Protein 7LP2 (pdb70)

Secondary structure (DSSP, 8-state):
-PPTTEEEEE-TTSBEEEEETTTTEEESSPP--/-PPPPP-GGG-/-PPTTEEEEE-TTS-EEEEETTTTEEESSPP--/--PPPPP-GGG-/--PPSSSPTTEEEEE-TTS-EEEEETTTTEEESSPP-/---SSPPPPP-GGG-

GO terms:
  GO:0005515 protein binding (F, IPI)
  GO:0061630 ubiquitin protein ligase activity (F, IDA)
  GO:0016324 apical plasma membrane (C, IDA)
  GO:1903783 negative regulation of sodium ion import across plasma membrane (P, IDA)
  GO:0006511 ubiquitin-dependent protein catabolic process (P, IDA)
  GO:0016567 protein ubiquitination (P, IDA)
  GO:0061630 ubiquitin protein ligase activity (F, EXP)
  GO:0005737 cytoplasm (C, EXP)
  GO:0016567 protein ubiquitination (P, IMP)
  GO:0031647 regulation of protein stability (P, IMP)
  GO:0004842 ubiquitin-protein transferase activity (F, TAS)
  GO:0034220 monoatomic ion transmembrane transport (P, TAS)
  GO:0005654 nucleoplasm (C, TAS)
  GO:0005829 cytosol (C, TAS)
  GO:0003254 regulation of membrane depolarization (P, IDA)
  GO:0005886 plasma membrane (C, IDA)
  GO:0042391 regulation of membrane potential (P, IDA)
  GO:0043161 proteasome-mediated ubiquitin-dependent protein catabolic process (P, IDA)
  GO:1903765 negative regulation of potassium ion export across plasma membrane (P, IDA)
  GO:2000009 negative regulation of protein localization to cell surface (P, IDA)

Radius of gyration: 16.3 Å; Cα contacts (8 Å, |Δi|>4): 274; chains: 6; bounding box: 37×36×51 Å

B-factor: mean 27.94, std 11.45, range [12.01, 73.21]

Nearest PDB structures (foldseek):
  7lp2-assembly1_B  TM=1.100E+00  e=4.800E+00  Homo sapiens
  7lp2-assembly2_C  TM=1.026E+00  e=7.174E-05  Homo sapiens
  7lp3-assembly2_C  TM=9.738E-01  e=7.367E-04  Homo sapiens
  5xmc-assembly1_A  TM=9.771E-01  e=4.226E-03  Mus musculus
  7bqf-assembly1_A-2  TM=9.488E-01  e=5.655E-03  Mus musculus

InterPro domains:
  IPR000008 C2 domain [PF00168] (21-119)
  IPR000008 C2 domain [PR00360] (37-49)
  IPR000008 C2 domain [PR00360] (68-81)
  IPR000008 C2 domain [PS50004] (4-126)
  IPR000008 C2 domain [SM00239] (21-124)
  IPR000569 HECT domain [PF00632] (670-972)
  IPR000569 HECT domain [PS50237] (640-974)
  IPR000569 HECT domain [SM00119] (638-974)
  IPR000569 HECT domain [cd00078] (618-972)
  IPR001202 WW domain [PF00397] (195-224)
  IPR001202 WW domain [PF00397] (387-416)
  IPR001202 WW domain [PF00397] (499-528)
  IPR001202 WW domain [PF00397] (550-579)
  IPR001202 WW domain [PS01159] (199-224)
  IPR001202 WW domain [PS01159] (391-416)
  IPR001202 WW domain [PS01159] (503-528)
  IPR001202 WW domain [PS01159] (554-579)
  IPR001202 WW domain [PS50020] (193-226)
  IPR001202 WW domain [PS50020] (385-418)
  IPR001202 WW domain [PS50020] (497-530)

Solvent-accessible surface area: 8750 Å² total; per-residue (Å²): 122,47,29,104,32,20,62,68,119,71,21,107,102,5,47,4,14,6,1,0,59,66,13,45,4,6,10,17,48,63,8,62,104,56,92,18,48,109,8,70,102,209,57,121,114,46,31,104,32,18,70,85,87,135,21,119,163,44,74,40,16,21,0,0,52,68,14,46,3,5,9,41,36,110,9,82,119,164,27,42,17,38,105,6,31,44,203,62,98,152,129,177,125,131,70,28,46,78,33,59,66,83,80,134,25,123,146,39,49,38,18,18,0,17,54,99,80,83,10,0,10,16,34,128,26,200,142,92,81,108,6,31,3,40,88,3,46,76,202,66,137

Structure (mmCIF, N/CA/C/O backbone):
data_7LP2
#
_entry.id   7LP2
#
_cell.length_a   91.598
_cell.length_b   91.598
_cell.length_c   37.982
_cell.angle_alpha   90.000
_cell.angle_beta   90.000
_cell.angle_gamma   90.000
#
_symmetry.space_group_name_H-M   'P 4 21 2'
#
loop_
_entity.id
_entity.type
_entity.pdbx_description
1 polymer 'E3 ubiquitin-protein ligase'
2 polymer Angiomotin
3 non-polymer GLYCEROL
4 non-polymer 'SULFATE ION'
5 water water
#
loop_
_atom_site.group_PDB
_atom_site.id
_atom_site.type_symbol
_atom_site.label_atom_id
_atom_site.label_alt_id
_atom_site.label_comp_id
_atom_site.label_asym_id
_atom_site.label_entity_id
_atom_site.label_seq_id
_atom_site.pdbx_PDB_ins_code
_atom_site.Cartn_x
_atom_site.Cartn_y
_atom_site.Cartn_z
_atom_site.occupancy
_atom_site.B_iso_or_equiv
_atom_site.auth_seq_id
_atom_site.auth_comp_id
_atom_site.auth_asym_id
_atom_site.auth_atom_id
_atom_site.pdbx_PDB_model_num
ATOM 1 N N . GLY A 1 6 ? 7.08336 -35.68552 11.89614 1.000 45.33194 386 GLY A N 1
ATOM 2 C CA . GLY A 1 6 ? 6.65916 -34.36413 11.46409 1.000 37.34753 386 GLY A CA 1
ATOM 3 C C . GLY A 1 6 ? 5.54947 -34.33181 10.42363 1.000 33.54997 386 GLY A C 1
ATOM 4 O O . GLY A 1 6 ? 4.36776 -34.46660 10.73624 1.000 39.49383 386 GLY A O 1
ATOM 5 N N . LEU A 1 7 ? 5.91573 -34.15114 9.20029 1.000 23.64308 387 LEU A N 1
ATOM 6 C CA . LEU A 1 7 ? 4.90380 -34.00046 8.17292 1.000 24.85250 387 LEU A CA 1
ATOM 7 C C . LEU A 1 7 ? 4.61822 -35.32849 7.49565 1.000 25.63375 387 LEU A C 1
ATOM 8 O O . LEU A 1 7 ? 5.45268 -36.24201 7.50779 1.000 22.99943 387 LEU A O 1
ATOM 13 N N . PRO A 1 8 ? 3.45015 -35.45584 6.86476 1.000 21.64622 388 PRO A N 1
ATOM 14 C CA . PRO A 1 8 ? 3.13829 -36.69998 6.16540 1.000 21.64370 388 PRO A CA 1
ATOM 15 C C . PRO A 1 8 ? 4.08634 -36.91651 4.99374 1.000 19.93001 388 PRO A C 1
ATOM 16 O O . PRO A 1 8 ? 4.75740 -36.00201 4.51163 1.000 18.02040 388 PRO A O 1
ATOM 20 N N . SER A 1 9 ? 4.12665 -38.16583 4.55690 1.000 21.11267 389 SER A N 1
ATOM 21 C CA . SER A 1 9 ? 5.04612 -38.59842 3.52186 1.000 20.47264 389 SER A CA 1
ATOM 22 C C . SER A 1 9 ? 4.91659 -37.71790 2.28069 1.000 17.88641 389 SER A C 1
ATOM 23 O O . SER A 1 9 ? 3.80735 -37.37531 1.86396 1.000 17.13141 389 SER A O 1
ATOM 26 N N . GLY A 1 10 ? 6.06139 -37.31277 1.71989 1.000 17.14950 390 GLY A N 1
ATOM 27 C CA . GLY A 1 10 ? 6.10556 -36.48065 0.52126 1.000 15.46029 390 GLY A CA 1
ATOM 28 C C . GLY A 1 10 ? 5.97901 -34.98117 0.72549 1.000 15.97348 390 GLY A C 1
ATOM 29 O O . GLY A 1 10 ? 6.12968 -34.22529 -0.25015 1.000 15.07050 390 GLY A O 1
ATOM 30 N N . TRP A 1 11 ? 5.73277 -34.51363 1.94844 1.000 15.36506 391 TRP A N 1
ATOM 31 C CA . TRP A 1 11 ? 5.53336 -33.09613 2.21856 1.000 15.97932 391 TRP A CA 1
ATOM 32 C C . TRP A 1 11 ? 6.74915 -32.47426 2.89423 1.000 14.91078 391 TRP A C 1
ATOM 33 O O . TRP A 1 11 ? 7.36357 -33.08714 3.77070 1.000 15.70939 391 TRP A O 1
ATOM 44 N N . GLU A 1 12 ? 7.04873 -31.23278 2.51458 1.000 13.82094 392 GLU A N 1
ATOM 45 C CA . GLU A 1 12 ? 8.20172 -30.48264 2.99881 1.000 16.27259 392 GLU A CA 1
ATOM 46 C C . GLU A 1 12 ? 7.77490 -29.09088 3.45315 1.000 17.55524 392 GLU A C 1
ATOM 47 O O . GLU A 1 12 ? 7.03513 -28.39485 2.75405 1.000 15.85105 392 GLU A O 1
ATOM 53 N N . GLU A 1 13 ? 8.28565 -28.66444 4.59890 1.000 14.92083 393 GLU A N 1
ATOM 54 C CA . GLU A 1 13 ? 8.02135 -27.32627 5.10480 1.000 15.99547 393 GLU A CA 1
ATOM 55 C C . GLU A 1 13 ? 9.11333 -26.36102 4.64101 1.000 18.05470 393 GLU A C 1
ATOM 56 O O . GLU A 1 13 ? 10.30267 -26.66598 4.75975 1.000 16.29324 393 GLU A O 1
ATOM 62 N N . ARG A 1 14 ? 8.71223 -25.20216 4.11670 1.000 15.89565 394 ARG A N 1
ATOM 63 C CA . ARG A 1 14 ? 9.66418 -24.21189 3.61404 1.000 16.29409 394 ARG A CA 1
ATOM 64 C C . ARG A 1 14 ? 9.20936 -22.81965 4.04072 1.000 15.88768 394 ARG A C 1
ATOM 65 O O . ARG A 1 14 ? 8.16596 -22.65662 4.67610 1.000 16.89191 394 ARG A O 1
ATOM 73 N N . LYS A 1 15 ? 9.99551 -21.80698 3.66094 1.000 18.16234 395 LYS A N 1
ATOM 74 C CA . LYS A 1 15 ? 9.78652 -20.42825 4.06102 1.000 19.11116 395 LYS A CA 1
ATOM 75 C C . LYS A 1 15 ? 9.84213 -19.56852 2.80267 1.000 18.04595 395 LYS A C 1
ATOM 76 O O . LYS A 1 15 ? 10.74704 -19.74649 1.97678 1.000 20.40057 395 LYS A O 1
ATOM 82 N N . ASP A 1 16 ? 8.91457 -18.62213 2.65025 1.000 18.75387 396 ASP A N 1
ATOM 83 C CA . ASP A 1 16 ? 8.96657 -17.71368 1.50860 1.000 19.87283 396 ASP A CA 1
ATOM 84 C C . ASP A 1 16 ? 9.92171 -16.54869 1.77837 1.000 21.65741 396 ASP A C 1
ATOM 85 O O . ASP A 1 16 ? 10.59310 -16.49246 2.81028 1.000 22.34148 396 ASP A O 1
ATOM 90 N N . ALA A 1 17 ? 10.01297 -15.61129 0.82292 1.000 23.65389 397 ALA A N 1
ATOM 91 C CA . ALA A 1 17 ? 10.95266 -14.50233 0.92088 1.000 25.00380 397 ALA A CA 1
ATOM 92 C C . ALA A 1 17 ? 10.67437 -13.59583 2.10779 1.000 27.99824 397 ALA A C 1
ATOM 93 O O . ALA A 1 17 ? 11.56354 -12.83333 2.50833 1.000 28.77888 397 ALA A O 1
ATOM 95 N N . LYS A 1 18 ? 9.45793 -13.62026 2.65071 1.000 23.75092 398 LYS A N 1
ATOM 96 C CA . LYS A 1 18 ? 9.13337 -12.81152 3.81505 1.000 25.51067 398 LYS A CA 1
ATOM 97 C C . LYS A 1 18 ? 9.24182 -13.61748 5.10279 1.000 24.31522 398 LYS A C 1
ATOM 98 O O . LYS A 1 18 ? 8.78908 -13.16082 6.15913 1.000 24.96093 398 LYS A O 1
ATOM 104 N N . GLY A 1 19 ? 9.84757 -14.80217 5.03391 1.000 22.31867 399 GLY A N 1
ATOM 105 C CA . GLY A 1 19 ? 9.99560 -15.64415 6.19765 1.000 21.70117 399 GLY A CA 1
ATOM 106 C C . GLY A 1 19 ? 8.76426 -16.44703 6.54936 1.000 21.04661 399 GLY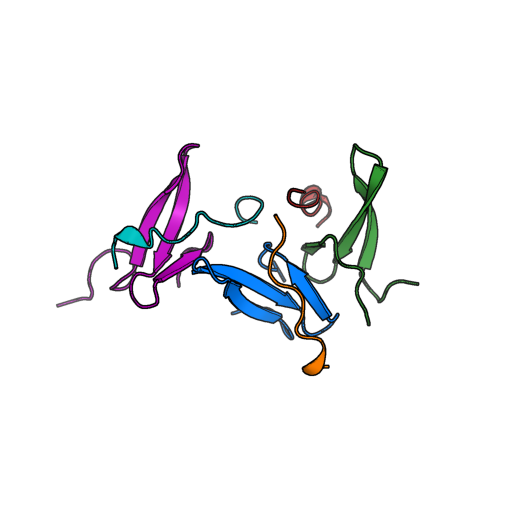 A C 1
ATOM 107 O O . GLY A 1 19 ? 8.76072 -17.10986 7.59327 1.000 21.05868 399 GLY A O 1
ATOM 108 N N . ARG A 1 20 ? 7.71293 -16.39725 5.72413 1.000 18.66406 400 ARG A N 1
ATOM 109 C CA . ARG A 1 20 ? 6.44227 -17.03574 6.05697 1.000 17.79954 400 ARG A CA 1
ATOM 110 C C . ARG A 1 20 ? 6.45886 -18.52271 5.70759 1.000 16.81939 400 ARG A C 1
ATOM 111 O O . ARG A 1 20 ? 6.84858 -18.91036 4.59935 1.000 16.09690 400 ARG A O 1
ATOM 119 N N . THR A 1 21 ? 6.03047 -19.35364 6.65742 1.000 15.76774 401 THR A N 1
ATOM 120 C CA . THR A 1 21 ? 6.04691 -20.79650 6.45490 1.000 14.73670 401 THR A CA 1
ATOM 121 C C . THR A 1 21 ? 4.97897 -21.20142 5.44785 1.000 17.32430 401 THR A C 1
ATOM 122 O O . THR A 1 21 ? 3.84613 -20.70693 5.48381 1.000 15.92267 401 THR A O 1
ATOM 126 N N . TYR A 1 22 ? 5.34845 -22.10103 4.53495 1.000 13.78683 402 TYR A N 1
ATOM 127 C CA . TYR A 1 22 ? 4.38898 -22.72897 3.63671 1.000 15.39493 402 TYR A CA 1
ATOM 128 C C . TYR A 1 22 ? 4.80720 -24.17816 3.42461 1.000 15.72894 402 TYR A C 1
ATOM 129 O O . TYR A 1 22 ? 5.83445 -24.62588 3.94592 1.000 15.72633 402 TYR A O 1
ATOM 138 N N . TYR A 1 23 ? 3.99848 -24.92781 2.66491 1.000 14.81356 403 TYR A N 1
ATOM 139 C CA . TYR A 1 23 ? 4.17861 -26.37422 2.56314 1.000 14.18800 403 TYR A CA 1
ATOM 140 C C . TYR A 1 23 ? 4.24336 -26.78563 1.10496 1.000 14.85466 403 TYR A C 1
ATOM 141 O O . TYR A 1 23 ? 3.46745 -26.28689 0.27562 1.000 16.60965 403 TYR A O 1
ATOM 150 N N . VAL A 1 24 ? 5.17638 -27.69345 0.81074 1.000 12.16164 404 VAL A N 1
ATOM 151 C CA . VAL A 1 24 ? 5.45101 -28.19183 -0.53557 1.000 12.00544 404 VAL A CA 1
ATOM 152 C C . VAL A 1 24 ? 5.01717 -29.65217 -0.59126 1.000 13.76559 404 VAL A C 1
ATOM 153 O O . VAL A 1 24 ? 5.50282 -30.48679 0.18752 1.000 13.21531 404 VAL A O 1
ATOM 157 N N . ASN A 1 25 ? 4.07478 -29.94306 -1.47485 1.000 12.65647 405 ASN A N 1
ATOM 158 C CA . ASN A 1 25 ? 3.53722 -31.29280 -1.67316 1.000 14.37612 405 ASN A CA 1
ATOM 159 C C . ASN A 1 25 ? 4.28784 -31.90551 -2.85476 1.000 14.82904 405 ASN A C 1
ATOM 160 O O . ASN A 1 25 ? 3.95502 -31.65098 -4.01849 1.000 13.49208 405 ASN A O 1
ATOM 165 N N . HIS A 1 26 ? 5.29213 -32.73670 -2.55998 1.000 12.71958 406 HIS A N 1
ATOM 166 C CA . HIS A 1 26 ? 6.06175 -33.38063 -3.61725 1.000 13.22796 406 HIS A CA 1
ATOM 167 C C . HIS A 1 26 ? 5.37517 -34.60720 -4.20965 1.000 13.83832 406 HIS A C 1
ATOM 168 O O . HIS A 1 26 ? 5.86032 -35.14695 -5.21375 1.000 14.16908 406 HIS A O 1
ATOM 175 N N . ASN A 1 27 ? 4.27964 -35.06653 -3.60456 1.000 16.23505 407 ASN A N 1
ATOM 176 C CA . ASN A 1 27 ? 3.51267 -36.15844 -4.19286 1.000 15.60961 407 ASN A CA 1
ATOM 177 C C . ASN A 1 27 ? 2.77077 -35.67851 -5.43300 1.000 16.47720 407 ASN A C 1
ATOM 178 O O . ASN A 1 27 ? 2.75574 -36.36270 -6.45601 1.000 18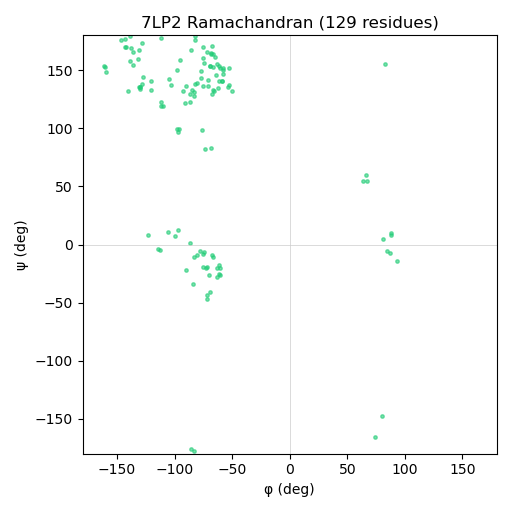.48491 407 ASN A O 1
ATOM 183 N N . ASN A 1 28 ? 2.16327 -34.49493 -5.36162 1.000 16.26781 408 ASN A N 1
ATOM 184 C CA . ASN A 1 28 ? 1.30292 -33.98974 -6.42442 1.000 15.87142 408 ASN A CA 1
ATOM 185 C C . ASN A 1 28 ? 1.84671 -32.74773 -7.12300 1.000 19.01639 408 ASN A C 1
ATOM 186 O O . ASN A 1 28 ? 1.22614 -32.28900 -8.09283 1.000 18.41734 408 ASN A O 1
ATOM 191 N N . ARG A 1 29 ? 2.97668 -32.20373 -6.65472 1.000 16.85166 409 ARG A N 1
ATOM 192 C CA . ARG A 1 29 ? 3.65970 -31.03414 -7.22716 1.000 16.97313 409 ARG A CA 1
ATOM 193 C C . ARG A 1 29 ? 2.82577 -29.75985 -7.05876 1.000 17.69636 409 ARG A C 1
ATOM 194 O O . ARG A 1 29 ? 2.55215 -29.02785 -8.01376 1.000 17.06449 409 ARG A O 1
ATOM 202 N N . THR A 1 30 ? 2.45461 -29.48880 -5.80511 1.000 14.77690 410 THR A N 1
ATOM 203 C CA . THR A 1 30 ? 1.67992 -28.30497 -5.45575 1.000 16.18227 410 THR A CA 1
ATOM 204 C C . THR A 1 30 ? 2.26246 -27.67742 -4.19117 1.000 14.80240 410 THR A C 1
ATOM 205 O O . THR A 1 30 ? 3.08210 -28.27952 -3.48505 1.000 14.79944 410 THR A O 1
ATOM 209 N N . THR A 1 31 ? 1.85203 -26.44546 -3.92281 1.000 14.91050 411 THR A N 1
ATOM 210 C CA . THR A 1 31 ? 2.17723 -25.76039 -2.68129 1.000 14.95266 411 THR A CA 1
ATOM 211 C C . THR A 1 31 ? 0.91432 -25.14279 -2.09718 1.000 17.63345 411 THR A C 1
ATOM 212 O O . THR A 1 31 ? -0.07039 -24.89048 -2.80003 1.000 15.92614 411 THR A O 1
ATOM 216 N N . THR A 1 32 ? 0.97314 -24.86932 -0.79916 1.000 16.87692 412 THR A N 1
ATOM 217 C CA . THR A 1 32 ? -0.16871 -24.34996 -0.06294 1.000 16.99517 412 THR A CA 1
ATOM 218 C C . THR A 1 32 ? 0.33450 -23.69680 1.21246 1.000 15.50280 412 THR A C 1
ATOM 219 O O . THR A 1 32 ? 1.39156 -24.05004 1.73523 1.000 15.92116 412 THR A O 1
ATOM 223 N N . TRP A 1 33 ? -0.43483 -22.72008 1.70139 1.000 17.63176 413 TRP A N 1
ATOM 224 C CA . TRP A 1 33 ? -0.20914 -22.19089 3.03993 1.000 20.35544 413 TRP A CA 1
ATOM 225 C C . TRP A 1 33 ? -0.63158 -23.16542 4.12787 1.000 17.47330 413 TRP A C 1
ATOM 226 O O . TRP A 1 33 ? -0.18595 -23.02991 5.27117 1.000 17.07575 413 TRP A O 1
ATOM 237 N N . THR A 1 34 ? -1.47389 -24.13874 3.79983 1.000 18.68496 414 THR A N 1
ATOM 238 C CA . THR A 1 34 ? -2.14277 -24.96861 4.79836 1.000 20.97502 414 THR A CA 1
ATOM 239 C C . THR A 1 34 ? -1.28345 -26.16857 5.19576 1.000 17.65405 414 THR A C 1
ATOM 240 O O . THR A 1 34 ? -0.92655 -26.98830 4.35457 1.000 16.34858 414 THR A O 1
ATOM 244 N N . ARG A 1 35 ? -0.98054 -26.28895 6.47004 1.000 16.88989 415 ARG A N 1
ATOM 245 C CA . ARG A 1 35 ? -0.24580 -27.46810 6.93415 1.000 18.04849 415 ARG A CA 1
ATOM 246 C C . ARG A 1 35 ? -1.12269 -28.71013 6.77436 1.000 16.05900 415 ARG A C 1
ATOM 247 O O . ARG A 1 35 ? -2.27255 -28.70023 7.20675 1.000 17.37730 415 ARG A O 1
ATOM 255 N N . PRO A 1 36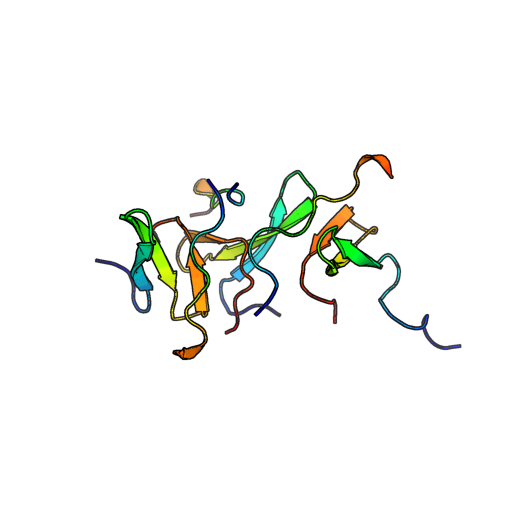 ? -0.60126 -29.80047 6.21996 1.000 18.06214 416 PRO A N 1
ATOM 256 C CA . PRO A 1 36 ? -1.41125 -31.02237 6.08545 1.000 17.49954 416 PRO A CA 1
ATOM 257 C C . PRO A 1 36 ? -1.66743 -31.70376 7.42876 1.000 20.45683 416 PRO A C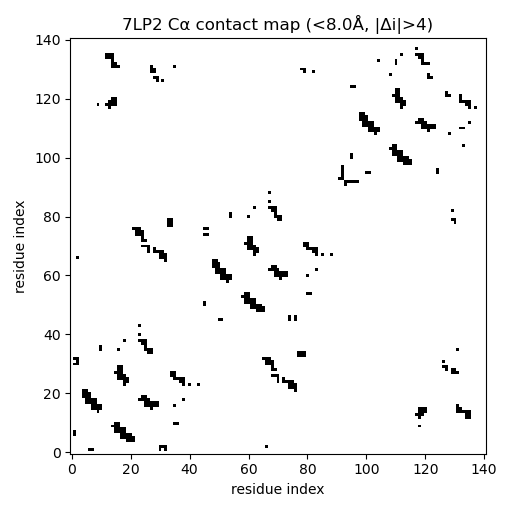 1
ATOM 258 O O . PRO A 1 36 ? -0.79520 -31.74977 8.30206 1.000 21.99568 416 PRO A O 1
ATOM 262 N N . ILE A 1 37 ? -2.89291 -32.22804 7.57543 1.000 20.20773 417 ILE A N 1
ATOM 263 C CA . ILE A 1 37 ? -3.35668 -32.86891 8.80307 1.000 25.14503 417 ILE A CA 1
ATOM 264 C C . ILE A 1 37 ? -2.91643 -34.33277 8.86581 1.000 26.68814 417 ILE A C 1
ATOM 265 O O . ILE A 1 37 ? -2.65951 -34.87626 9.94945 1.000 28.32054 417 ILE A O 1
ATOM 270 N N . MET A 1 38 ? -2.84460 -35.00493 7.72558 1.000 23.60338 418 MET A N 1
ATOM 271 C CA . MET A 1 38 ? -2.56109 -36.43726 7.72217 1.000 27.16022 418 MET A CA 1
ATOM 272 C C . MET A 1 38 ? -1.91590 -36.81399 6.41103 1.000 25.45381 418 MET A C 1
ATOM 273 O O . MET A 1 38 ? -1.79421 -35.95013 5.54775 1.000 22.27749 418 MET A O 1
ATOM 279 N N . GLY B 2 5 ? -2.10789 -13.17893 -0.93731 1.000 32.56994 237 GLY B N 1
ATOM 280 C CA . GLY B 2 5 ? -1.45055 -13.71175 -2.11839 1.000 30.47830 237 GLY B CA 1
ATOM 281 C C . GLY B 2 5 ? -1.01631 -15.14830 -1.89323 1.000 29.61016 237 GLY B C 1
ATOM 282 O O . GLY B 2 5 ? -1.02608 -15.62477 -0.75944 1.000 27.97733 237 GLY B O 1
ATOM 283 N N . PRO B 2 6 ? -0.61123 -15.84382 -2.95031 1.000 29.76308 238 PRO B N 1
ATOM 284 C CA . PRO B 2 6 ? -0.33033 -17.27736 -2.82407 1.000 26.01927 238 PRO B CA 1
ATOM 285 C C . PRO B 2 6 ? 1.09099 -17.54135 -2.36057 1.000 25.38703 238 PRO B C 1
ATOM 286 O O . PRO B 2 6 ? 1.94770 -16.64238 -2.39475 1.000 25.13431 238 PRO B O 1
ATOM 290 N N . PRO B 2 7 ? 1.38537 -18.77605 -1.96110 1.000 21.87379 239 PRO B N 1
ATOM 291 C CA . PRO B 2 7 ? 2.75264 -19.13000 -1.59664 1.000 19.39216 239 PRO B CA 1
ATOM 292 C C . PRO B 2 7 ? 3.61248 -19.27495 -2.84304 1.000 21.62456 239 PRO B C 1
ATOM 293 O O . PRO B 2 7 ? 3.09766 -19.28733 -3.97067 1.000 20.60050 239 PRO B O 1
ATOM 297 N N . PRO B 2 8 ? 4.92215 -19.38794 -2.67022 1.000 19.69710 240 PRO B N 1
ATOM 298 C CA . PRO B 2 8 ? 5.77672 -19.69830 -3.81910 1.000 20.48189 240 PRO B CA 1
ATOM 299 C C . PRO B 2 8 ? 5.28870 -20.93955 -4.55118 1.000 19.41440 240 PRO B C 1
ATOM 300 O O . PRO B 2 8 ? 4.64723 -21.83160 -3.97876 1.000 17.96076 240 PRO B O 1
ATOM 304 N N . GLU B 2 9 ? 5.57489 -20.96553 -5.84535 1.000 22.21125 241 GLU B N 1
ATOM 305 C CA . GLU B 2 9 ? 5.15444 -22.07327 -6.67850 1.000 23.50303 241 GLU B CA 1
ATOM 306 C C . GLU B 2 9 ? 6.01715 -23.30235 -6.42445 1.000 21.16915 241 GLU B C 1
ATOM 307 O O . GLU B 2 9 ? 7.14520 -23.21424 -5.92397 1.000 19.55899 241 GLU B O 1
ATOM 313 N N . TYR B 2 10 ? 5.49078 -24.45421 -6.81827 1.000 19.72504 242 TYR B N 1
ATOM 314 C CA . TYR B 2 10 ? 6.29641 -25.66693 -6.78537 1.000 18.32951 242 TYR B CA 1
ATOM 315 C C . TYR B 2 10 ? 7.53624 -25.48100 -7.66158 1.000 20.36501 242 TYR B C 1
ATOM 316 O O . TYR B 2 10 ? 7.44195 -24.88114 -8.73908 1.000 23.19223 242 TYR B O 1
ATOM 325 N N . PRO B 2 11 ? 8.72140 -25.98830 -7.23595 1.000 19.41400 243 PRO B N 1
ATOM 326 C CA . PRO B 2 11 ? 9.93563 -25.84018 -8.05909 1.000 22.61708 243 PRO B CA 1
ATOM 327 C C . PRO B 2 11 ? 9.93142 -26.81225 -9.22028 1.000 24.50321 243 PRO B C 1
ATOM 328 O O . PRO B 2 11 ? 10.30820 -27.97460 -9.05853 1.000 22.62520 243 PRO B O 1
ATOM 332 N N . PHE B 2 12 ? 9.54090 -26.36693 -10.40665 1.000 28.20584 244 PHE B N 1
ATOM 333 C CA . PHE B 2 12 ? 9.26110 -27.35562 -11.43462 1.000 29.06858 244 PHE B CA 1
ATOM 334 C C . PHE B 2 12 ? 10.51108 -28.06596 -11.94092 1.000 26.86358 244 PHE B C 1
ATOM 335 O O . PHE B 2 12 ? 10.40749 -29.22640 -12.35104 1.000 26.66976 244 PHE B O 1
ATOM 343 N N . LYS B 2 13 ? 11.68703 -27.43360 -11.86524 1.000 27.45614 245 LYS B N 1
ATOM 344 C CA . LYS B 2 13 ? 12.91826 -28.12972 -12.23513 1.000 29.58599 245 LYS B CA 1
ATOM 345 C C . LYS B 2 13 ? 13.17086 -29.32004 -11.31587 1.000 28.33682 245 LYS B C 1
ATOM 346 O O . LYS B 2 13 ? 13.82097 -30.29093 -11.71819 1.000 29.20562 245 LYS B O 1
ATOM 352 N N . GLY B 2 14 ? 12.69328 -29.25216 -10.07589 1.000 23.35620 246 GLY B N 1
ATOM 353 C CA . GLY B 2 14 ? 12.81884 -30.37139 -9.15823 1.000 27.78837 246 GLY B CA 1
ATOM 354 C C . GLY B 2 14 ? 11.99774 -31.59309 -9.53441 1.000 25.56813 246 GLY B C 1
ATOM 355 O O . GLY B 2 14 ? 12.17199 -32.64856 -8.91551 1.000 24.10221 246 GLY B O 1
ATOM 356 N N . MET B 2 15 ? 11.12448 -31.48441 -10.52951 1.000 24.39358 247 MET B N 1
ATOM 357 C CA . MET B 2 15 ? 10.37616 -32.64833 -11.00038 1.000 28.20317 247 MET B CA 1
ATOM 358 C C . MET B 2 15 ? 11.26069 -33.56476 -11.82861 1.000 28.68354 247 MET B C 1
ATOM 359 O O . MET B 2 15 ? 10.82456 -34.65059 -12.20410 1.000 32.82787 247 MET B O 1
ATOM 365 N N . GLY C 1 6 ? -8.40654 -35.98469 -15.89076 1.000 29.62662 386 GLY C N 1
ATOM 366 C CA . GLY C 1 6 ? -8.91002 -36.31221 -14.56219 1.000 32.64171 386 GLY C CA 1
ATOM 367 C C . GLY C 1 6 ? -7.90962 -36.14994 -13.42515 1.000 28.29770 386 GLY C C 1
ATOM 368 O O . GLY C 1 6 ? -6.71514 -36.39999 -13.59272 1.000 30.44288 386 GLY C O 1
ATOM 369 N N . LEU C 1 7 ? -8.40174 -35.74626 -12.24931 1.000 27.32009 387 LEU C N 1
ATOM 370 C CA . LEU C 1 7 ? -7.49315 -35.48281 -11.14351 1.000 27.00689 387 LEU C CA 1
ATOM 371 C C . LEU C 1 7 ? -6.95576 -36.77820 -10.53197 1.000 22.84645 387 LEU C C 1
ATOM 372 O O . LEU C 1 7 ? -7.59278 -37.82869 -10.61837 1.000 20.50424 387 LEU C O 1
ATOM 377 N N . PRO C 1 8 ? -5.79628 -36.71129 -9.88329 1.000 22.49517 388 PRO C N 1
ATOM 378 C CA . PRO C 1 8 ? -5.24684 -37.89750 -9.22295 1.000 20.41433 388 PRO C CA 1
ATOM 379 C C . PRO C 1 8 ? -6.10092 -38.33163 -8.03923 1.000 17.98610 388 PRO C C 1
ATOM 380 O O . PRO C 1 8 ? -6.94351 -37.59086 -7.52550 1.000 15.57715 388 PRO C O 1
ATOM 384 N N . SER C 1 9 ? -5.85867 -39.56675 -7.60778 1.000 16.52088 389 SER C N 1
ATOM 385 C CA . SER C 1 9 ? -6.62942 -40.15793 -6.52102 1.000 18.62017 389 SER C CA 1
ATOM 386 C C . SER C 1 9 ? -6.70081 -39.23388 -5.31016 1.000 15.79694 389 SER C C 1
ATOM 387 O O . SER C 1 9 ? -5.68254 -38.70835 -4.86062 1.000 16.44606 389 SER C O 1
ATOM 390 N N . GLY C 1 10 ? -7.91402 -39.05542 -4.76736 1.000 15.47938 390 GLY C N 1
ATOM 391 C CA . GLY C 1 10 ? -8.11720 -38.29374 -3.54140 1.000 14.91558 390 GLY C CA 1
ATOM 392 C C . GLY C 1 10 ? -8.30998 -36.79761 -3.72853 1.000 16.17570 390 GLY C C 1
ATOM 393 O O . GLY C 1 10 ? -8.62945 -36.09882 -2.75242 1.000 16.03715 390 GLY C O 1
ATOM 394 N N . TRP C 1 11 ? -8.13891 -36.28610 -4.94344 1.000 13.87036 391 TRP C N 1
ATOM 395 C CA . TRP C 1 11 ? -8.26219 -34.86104 -5.22178 1.000 14.45244 391 TRP C CA 1
ATOM 396 C C . TRP C 1 11 ? -9.59435 -34.57058 -5.90068 1.000 16.38806 391 TRP C C 1
ATOM 397 O O . TRP C 1 11 ? -10.01336 -35.29859 -6.80253 1.000 15.92912 391 TRP C O 1
ATOM 408 N N . GLU C 1 12 ? -10.25117 -33.49905 -5.46415 1.000 14.68097 392 GLU C N 1
ATOM 409 C CA . GLU C 1 12 ? -11.56711 -33.12092 -5.95932 1.000 16.24459 392 GLU C CA 1
ATOM 410 C C . GLU C 1 12 ? -11.56103 -31.65129 -6.34716 1.000 19.19515 392 GLU C C 1
ATOM 411 O O . GLU C 1 12 ? -11.03710 -30.80650 -5.61209 1.000 19.03585 392 GLU C O 1
ATOM 417 N N . GLU C 1 13 ? -12.15198 -31.36708 -7.50459 1.000 17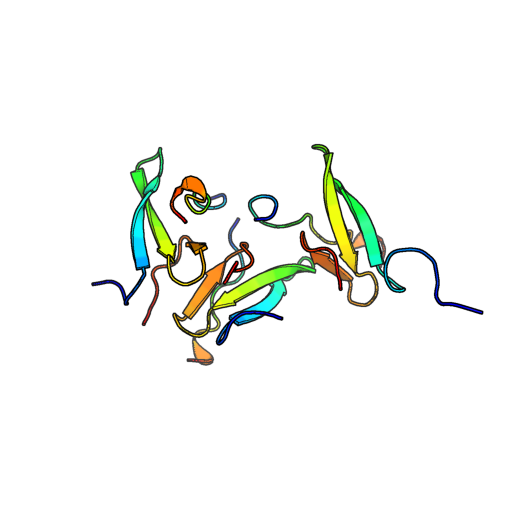.33856 393 GLU C N 1
ATOM 418 C CA . GLU C 1 13 ? -12.38298 -30.01315 -7.98549 1.000 20.07773 393 GLU C CA 1
ATOM 419 C C . GLU C 1 13 ? -13.64067 -29.40623 -7.36630 1.000 19.97211 393 GLU C C 1
ATOM 420 O O . GLU C 1 13 ? -14.67751 -30.06280 -7.28387 1.000 20.19981 393 GLU C O 1
ATOM 426 N N . ARG C 1 14 ? -13.56550 -28.13277 -6.96958 1.000 20.03363 394 ARG C N 1
ATOM 427 C CA . ARG C 1 14 ? -14.73991 -27.39946 -6.49751 1.000 20.69933 394 ARG C CA 1
ATOM 428 C C . ARG C 1 14 ? -14.65366 -25.95615 -6.97944 1.000 22.16709 394 ARG C C 1
ATOM 429 O O . ARG C 1 14 ? -13.62832 -25.52007 -7.50133 1.000 23.06404 394 ARG C O 1
ATOM 437 N N . LYS C 1 15 ? -15.75046 -25.21151 -6.80878 1.000 27.05120 395 LYS C N 1
ATOM 438 C CA . LYS C 1 15 ? -15.79848 -23.78291 -7.10825 1.000 26.84785 395 LYS C CA 1
ATOM 439 C C . LYS C 1 15 ? -16.15347 -22.98999 -5.85704 1.000 30.54142 395 LYS C C 1
ATOM 440 O O . LYS C 1 15 ? -17.01333 -23.40224 -5.07224 1.000 29.03999 395 LYS C O 1
ATOM 446 N N . ASP C 1 16 ? -15.51504 -21.83309 -5.68562 1.000 33.60347 396 ASP C N 1
ATOM 447 C CA . ASP C 1 16 ? -15.79335 -21.00596 -4.52317 1.000 35.22753 396 ASP C CA 1
ATOM 448 C C . ASP C 1 16 ? -16.99866 -20.10297 -4.78959 1.000 39.15979 396 ASP C C 1
ATOM 449 O O . ASP C 1 16 ? -17.64501 -20.16426 -5.84052 1.000 36.61467 396 ASP C O 1
ATOM 454 N N . ALA C 1 17 ? -17.30007 -19.24284 -3.81652 1.000 37.53836 397 ALA C N 1
ATOM 455 C CA . ALA C 1 17 ? -18.49654 -18.41840 -3.88930 1.000 42.98575 397 ALA C CA 1
ATOM 456 C C . ALA C 1 17 ? -18.50261 -17.49085 -5.09994 1.000 43.21915 397 ALA C C 1
ATOM 457 O O . ALA C 1 17 ? -19.57308 -17.01807 -5.49225 1.000 48.21685 397 ALA C O 1
ATOM 459 N N . LYS C 1 18 ? -17.34360 -17.21041 -5.69715 1.000 44.19129 398 LYS C N 1
ATOM 460 C CA . LYS C 1 18 ? -17.26376 -16.34244 -6.86642 1.000 43.34461 398 LYS C CA 1
ATOM 461 C C . LYS C 1 18 ? -17.16115 -17.11827 -8.17423 1.000 41.88982 398 LYS C C 1
ATOM 462 O O . LYS C 1 18 ? -16.93838 -16.50691 -9.22547 1.000 47.37746 398 LYS C O 1
ATOM 468 N N . GLY C 1 19 ? -17.30059 -18.44094 -8.13841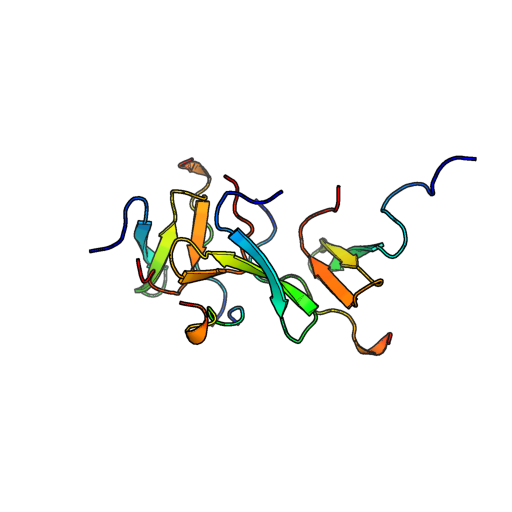 1.000 43.27997 399 GLY C N 1
ATOM 469 C CA . GLY C 1 19 ? -17.20669 -19.23429 -9.34659 1.000 38.39730 399 GLY C CA 1
ATOM 470 C C . GLY C 1 19 ? -15.81373 -19.68281 -9.73053 1.000 40.76724 399 GLY C C 1
ATOM 471 O O . GLY C 1 19 ? -15.64092 -20.24519 -10.82291 1.000 37.77497 399 GLY C O 1
ATOM 472 N N . ARG C 1 20 ? -14.81365 -19.47441 -8.87310 1.000 39.33623 400 ARG C N 1
ATOM 473 C CA . ARG C 1 20 ? -13.43914 -19.79513 -9.23229 1.000 34.42431 400 ARG C CA 1
ATOM 474 C C . ARG C 1 20 ? -13.11269 -21.22661 -8.83193 1.000 33.04953 400 ARG C C 1
ATOM 475 O O . ARG C 1 20 ? -13.45106 -21.66880 -7.73172 1.000 30.09023 400 ARG C O 1
ATOM 483 N N . THR C 1 21 ? -12.44258 -21.94328 -9.73046 1.000 31.42786 401 THR C N 1
ATOM 484 C CA . THR C 1 21 ? -12.09680 -23.32974 -9.47678 1.000 30.08705 401 THR C CA 1
ATOM 485 C C . THR C 1 21 ? -10.93143 -23.41976 -8.49821 1.000 23.74399 401 THR C C 1
ATOM 486 O O . THR C 1 21 ? -9.97034 -22.65392 -8.58162 1.000 28.73984 401 THR C O 1
ATOM 490 N N . TYR C 1 22 ? -11.04030 -24.33750 -7.54221 1.000 22.03754 402 TYR C N 1
ATOM 491 C CA . TYR C 1 22 ? -9.93465 -24.66093 -6.65322 1.000 20.23324 402 TYR C CA 1
ATOM 492 C C . TYR C 1 22 ? -9.94777 -26.16306 -6.38582 1.000 20.33486 402 TYR C C 1
ATOM 493 O O . TYR C 1 22 ? -10.89741 -26.86877 -6.73599 1.000 20.24404 402 TYR C O 1
ATOM 502 N N . TYR C 1 23 ? -8.88258 -26.65740 -5.75764 1.000 19.10974 403 TYR C N 1
ATOM 503 C CA . TYR C 1 23 ? -8.65167 -28.09554 -5.65173 1.000 17.92057 403 TYR C CA 1
ATOM 504 C C . TYR C 1 23 ? -8.58951 -28.53431 -4.19700 1.000 17.13353 403 TYR C C 1
ATOM 505 O O . TYR C 1 23 ? -7.88205 -27.92309 -3.39039 1.000 16.31774 403 TYR C O 1
ATOM 514 N N . VAL C 1 24 ? -9.31037 -29.61702 -3.88522 1.000 19.00342 404 VAL C N 1
ATOM 515 C CA . VAL C 1 24 ? -9.43388 -30.14788 -2.53245 1.000 16.36427 404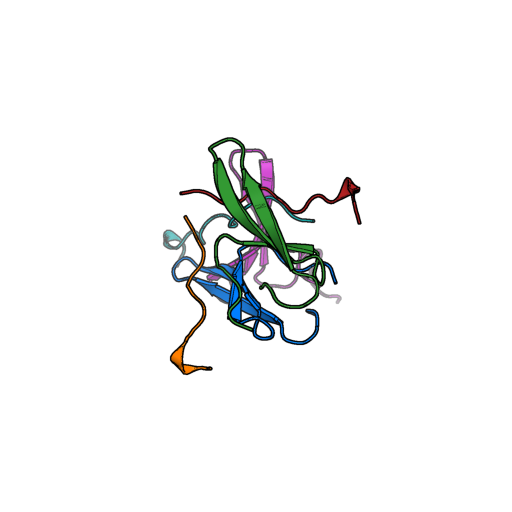 VAL C CA 1
ATOM 516 C C . VAL C 1 24 ? -8.67124 -31.46535 -2.47481 1.000 15.18919 404 VAL C C 1
ATOM 517 O O . VAL C 1 24 ? -9.01492 -32.42538 -3.17962 1.000 15.21624 404 VAL C O 1
ATOM 521 N N . ASN C 1 25 ? -7.65601 -31.51499 -1.61609 1.000 15.10526 405 ASN C N 1
ATOM 522 C CA . ASN C 1 25 ? -6.81205 -32.68793 -1.42366 1.000 14.76714 405 ASN C CA 1
ATOM 523 C C . ASN C 1 25 ? -7.37600 -33.41944 -0.20967 1.000 14.54519 405 ASN C C 1
ATOM 524 O O . ASN C 1 25 ? -7.09751 -33.04432 0.93365 1.000 13.19616 405 ASN C O 1
ATOM 529 N N . HIS C 1 26 ? -8.20825 -34.43589 -0.46518 1.000 14.05379 406 HIS C N 1
ATOM 530 C CA . HIS C 1 26 ? -8.78167 -35.21422 0.63212 1.000 14.57710 406 HIS C CA 1
ATOM 531 C C . HIS C 1 26 ? -7.79518 -36.23270 1.20779 1.000 14.36584 406 HIS C C 1
ATOM 532 O O . HIS C 1 26 ? -8.12140 -36.89375 2.19695 1.000 14.63299 406 HIS C O 1
ATOM 539 N N . ASN C 1 27 ? -6.61421 -36.37822 0.61226 1.000 14.23912 407 ASN C N 1
ATOM 540 C CA . ASN C 1 27 ? -5.60663 -37.27663 1.16453 1.000 15.79106 407 ASN C CA 1
ATOM 541 C C . ASN C 1 27 ? -5.00951 -36.68764 2.43387 1.000 15.99350 407 ASN C C 1
ATOM 542 O O . ASN C 1 27 ? -4.91383 -37.36285 3.46852 1.000 16.39710 407 ASN C O 1
ATOM 547 N N . ASN C 1 28 ? -4.64549 -35.40908 2.37427 1.000 13.50986 408 ASN C N 1
ATOM 548 C CA . ASN C 1 28 ? -3.95385 -34.70285 3.44067 1.000 16.02008 408 ASN C CA 1
ATOM 549 C C . ASN C 1 28 ? -4.80463 -33.62215 4.09311 1.000 14.64711 408 ASN C C 1
ATOM 550 O O . ASN C 1 28 ? -4.34641 -33.00007 5.05334 1.000 16.61846 408 ASN C O 1
ATOM 555 N N . ARG C 1 29 ? -6.01352 -33.37938 3.58119 1.000 13.52709 409 ARG C N 1
ATOM 556 C CA . ARG C 1 29 ? -6.97768 -32.39148 4.07311 1.000 16.22106 409 ARG C CA 1
ATOM 557 C C . ARG C 1 29 ? -6.47239 -30.96522 3.89265 1.000 17.70001 409 ARG C C 1
ATOM 558 O O . ARG C 1 29 ? -6.35061 -30.19462 4.85496 1.000 17.23621 409 ARG C O 1
ATOM 566 N N . THR C 1 30 ? -6.21509 -30.59821 2.64009 1.000 17.59658 410 THR C N 1
ATOM 567 C CA . THR C 1 30 ? -5.73596 -29.27781 2.28141 1.000 17.11398 410 THR C CA 1
ATOM 568 C C . THR C 1 30 ? -6.47465 -28.81336 1.03055 1.000 17.57937 410 THR C C 1
ATOM 569 O O . THR C 1 30 ? -7.18850 -29.58090 0.37888 1.000 16.37176 410 THR C O 1
ATOM 573 N N . THR C 1 31 ? -6.30237 -27.53437 0.71206 1.000 20.15301 411 THR C N 1
ATOM 574 C CA . THR C 1 31 ? -6.84601 -26.96542 -0.51159 1.000 17.65220 411 THR C CA 1
ATOM 575 C C . THR C 1 31 ? -5.79912 -26.03394 -1.09559 1.000 19.64566 411 THR C C 1
ATOM 576 O O . THR C 1 31 ? -4.90832 -25.54283 -0.39424 1.000 18.23811 411 THR C O 1
ATOM 580 N N . THR C 1 32 ? -5.92088 -25.79266 -2.39594 1.000 18.32505 412 THR C N 1
ATOM 581 C CA . THR C 1 32 ? -4.93581 -25.00507 -3.11806 1.000 19.22049 412 THR C CA 1
ATOM 582 C C . THR C 1 32 ? -5.58275 -24.53988 -4.40822 1.000 21.28591 412 THR C C 1
ATOM 583 O O . THR C 1 32 ? -6.48653 -25.18645 -4.93242 1.000 19.60224 412 THR C O 1
ATOM 587 N N . TRP C 1 33 ? -5.09629 -23.41085 -4.91871 1.000 21.22083 413 TRP C N 1
ATOM 588 C CA . TRP C 1 33 ? -5.48487 -22.97763 -6.25125 1.000 22.10641 413 TRP C CA 1
ATOM 589 C C . TRP C 1 33 ? -4.79699 -23.77658 -7.35075 1.000 22.73797 413 TRP C C 1
ATOM 590 O O . TRP C 1 33 ? -5.25484 -23.75226 -8.50075 1.000 24.91364 413 TRP C O 1
ATOM 601 N N . THR C 1 34 ? -3.69612 -24.45658 -7.04045 1.000 22.26463 414 THR C N 1
ATOM 602 C CA . THR C 1 34 ? -2.88988 -25.09217 -8.07473 1.000 24.44722 414 THR C CA 1
ATOM 603 C C . THR C 1 34 ? -3.46116 -26.45771 -8.45104 1.000 22.29060 414 THR C C 1
ATOM 604 O O . THR C 1 34 ? -3.68119 -27.31398 -7.58534 1.000 20.87040 414 THR C O 1
ATOM 608 N N . ARG C 1 35 ? -3.67520 -26.67725 -9.73794 1.000 20.55210 415 ARG C N 1
ATOM 609 C CA . ARG C 1 35 ? -4.09920 -28.00070 -10.18138 1.000 19.76267 415 ARG C CA 1
ATOM 610 C C . ARG C 1 35 ? -2.95552 -28.98250 -9.95797 1.000 21.20958 415 ARG C C 1
ATOM 611 O O . ARG C 1 35 ? -1.82680 -28.70522 -10.37706 1.000 22.19583 415 ARG C O 1
ATOM 619 N N . PRO C 1 36 ? -3.19043 -30.13001 -9.31427 1.000 19.35751 416 PRO C N 1
ATOM 620 C CA . PRO C 1 36 ? -2.11120 -31.11236 -9.16704 1.000 19.96519 416 PRO C CA 1
ATOM 621 C C . PRO C 1 36 ? -1.66484 -31.66765 -10.51671 1.000 23.42259 416 PRO C C 1
ATOM 622 O O . PRO C 1 36 ? -2.46188 -31.85466 -11.44047 1.000 24.72301 416 PRO C O 1
ATOM 626 N N . ILE C 1 37 ? -0.36234 -31.94362 -10.60589 1.000 23.77083 417 ILE C N 1
ATOM 627 C CA . ILE C 1 37 ? 0.26294 -32.39060 -11.84576 1.000 26.68423 417 ILE C CA 1
ATOM 628 C C . ILE C 1 37 ? 0.26207 -33.91307 -11.97721 1.000 29.22781 417 ILE C C 1
ATOM 629 O O . ILE C 1 37 ? 0.30640 -34.43853 -13.10231 1.000 27.14539 417 ILE C O 1
ATOM 634 N N . MET C 1 38 ? 0.15125 -34.63108 -10.86859 1.000 26.54525 418 MET C N 1
ATOM 635 C CA . MET C 1 38 ? 0.26468 -36.07474 -10.83268 1.000 26.40074 418 MET C CA 1
ATOM 636 C C . MET C 1 38 ? -0.24124 -36.55626 -9.48248 1.000 26.27584 418 MET C C 1
ATOM 637 O O . MET C 1 38 ? -0.49606 -35.70882 -8.64103 1.000 23.45126 418 MET C O 1
ATOM 643 N N . ARG D 2 4 ? -4.89142 -12.31110 -4.61134 1.000 57.92077 236 ARG D N 1
ATOM 644 C CA . ARG D 2 4 ? -6.07006 -13.13531 -4.86984 1.000 57.14510 236 ARG D CA 1
ATOM 645 C C . ARG D 2 4 ? -6.70857 -13.74976 -3.61124 1.000 58.67061 236 ARG D C 1
ATOM 646 O O . ARG D 2 4 ? -7.90349 -14.06526 -3.60584 1.000 60.85117 236 ARG D O 1
ATOM 654 N N . GLY D 2 5 ? -5.92631 -13.93967 -2.55394 1.000 49.00126 237 GLY D N 1
ATOM 655 C CA . GLY D 2 5 ? -6.45397 -14.50712 -1.33466 1.000 44.50314 237 GLY D CA 1
ATOM 656 C C . GLY D 2 5 ? -6.52402 -16.02621 -1.36739 1.000 36.58233 237 GLY D C 1
ATOM 657 O O . GLY D 2 5 ? -6.60907 -16.65022 -2.42713 1.000 33.62984 237 GLY D O 1
ATOM 658 N N . PRO D 2 6 ? -6.50707 -16.64451 -0.18929 1.000 35.54566 238 PRO D N 1
ATOM 659 C CA . PRO D 2 6 ? -6.43473 -18.11630 -0.11892 1.000 33.72679 238 PRO D CA 1
ATOM 660 C C . PRO D 2 6 ? -7.71677 -18.75968 -0.60216 1.000 30.52383 238 PRO D C 1
ATOM 661 O O . PRO D 2 6 ? -8.79542 -18.15789 -0.52693 1.000 30.27360 238 PRO D O 1
ATOM 665 N N . PRO D 2 7 ? -7.65530 -19.99679 -1.10329 1.000 28.41144 239 PRO D N 1
ATOM 666 C CA . PRO D 2 7 ? -8.89370 -20.69946 -1.47098 1.000 29.17244 239 PRO D CA 1
ATOM 667 C C . PRO D 2 7 ? -9.71345 -21.01602 -0.23142 1.000 26.26576 239 PRO D C 1
ATOM 668 O O . PRO D 2 7 ? -9.24134 -20.82879 0.89954 1.000 27.56718 239 PRO D O 1
ATOM 672 N N . PRO D 2 8 ? -10.94867 -21.48796 -0.39441 1.000 25.82985 240 PRO D N 1
ATOM 673 C CA . PRO D 2 8 ? -11.72326 -21.89315 0.78529 1.000 29.36287 240 PRO D CA 1
ATOM 674 C C . PRO D 2 8 ? -10.98571 -22.96799 1.56153 1.000 27.80383 240 PRO D C 1
ATOM 675 O O . PRO D 2 8 ? -10.21108 -23.75240 1.00235 1.000 25.56548 240 PRO D O 1
ATOM 679 N N . GLU D 2 9 ? -11.20574 -22.98698 2.87307 1.000 29.69446 241 GLU D N 1
ATOM 680 C CA . GLU D 2 9 ? -10.47569 -23.95956 3.66786 1.000 28.64541 241 GLU D CA 1
ATOM 681 C C . GLU D 2 9 ? -11.03608 -25.35044 3.39890 1.000 23.75945 241 GLU D C 1
ATOM 682 O O . GLU D 2 9 ? -12.12329 -25.51490 2.83707 1.000 23.93539 241 GLU D O 1
ATOM 688 N N . TYR D 2 10 ? -10.28732 -26.35715 3.81794 1.000 23.01151 242 TYR D N 1
ATOM 689 C CA . TYR D 2 10 ? -10.75831 -27.72484 3.65996 1.000 21.33534 242 TYR D CA 1
ATOM 690 C C . TYR D 2 10 ? -12.05967 -27.91710 4.44619 1.000 23.38460 242 TYR D C 1
ATOM 691 O O . TYR D 2 10 ? -12.18660 -27.39324 5.56102 1.000 23.09216 242 TYR D O 1
ATOM 700 N N . PRO D 2 11 ? -13.06515 -28.67065 3.89724 1.000 22.72422 243 PRO D N 1
ATOM 701 C CA . PRO D 2 11 ? -14.31853 -28.88997 4.64821 1.000 24.14828 243 PRO D CA 1
ATOM 702 C C . PRO D 2 11 ? -14.14337 -29.87064 5.79320 1.000 26.26339 243 PRO D C 1
ATOM 703 O O . PRO D 2 11 ? -14.46651 -31.06141 5.68397 1.000 24.63495 243 PRO D O 1
ATOM 707 N N . PHE D 2 12 ? -13.64767 -29.35464 6.91194 1.000 26.24138 244 PHE D N 1
ATOM 708 C CA . PHE D 2 12 ? -13.26568 -30.19338 8.03424 1.000 27.02070 244 PHE D CA 1
ATOM 709 C C . PHE D 2 12 ? -14.43325 -30.99764 8.58350 1.000 29.54984 244 PHE D C 1
ATOM 710 O O . PHE D 2 12 ? -14.21306 -32.05673 9.17902 1.000 24.10767 244 PHE D O 1
ATOM 718 N N . LYS D 2 13 ? -15.66473 -30.50903 8.40932 1.000 29.57390 245 LYS D N 1
ATOM 719 C CA . LYS D 2 13 ? -16.83694 -31.24678 8.86728 1.000 31.86764 245 LYS D CA 1
ATOM 720 C C . LYS D 2 13 ? -16.95903 -32.59121 8.17017 1.000 32.21856 245 LYS D C 1
ATOM 721 O O . LYS D 2 13 ? -17.56106 -33.51783 8.72681 1.000 35.12429 245 LYS D O 1
ATOM 727 N N . GLY D 2 14 ? -16.39400 -32.71833 6.97478 1.000 26.13587 246 GLY D N 1
ATOM 728 C CA . GLY D 2 14 ? -16.42003 -33.95577 6.23393 1.000 25.23850 246 GLY D CA 1
ATOM 729 C C . GLY D 2 14 ? -15.32010 -34.94492 6.54294 1.000 24.38914 246 GLY D C 1
ATOM 730 O O . GLY D 2 14 ? -15.29061 -36.00650 5.91673 1.000 21.86220 246 GLY D O 1
ATOM 731 N N . MET D 2 15 ? -14.40501 -34.66560 7.47066 1.000 27.07339 247 MET D N 1
ATOM 732 C CA . MET D 2 15 ? -13.31883 -35.62267 7.64303 1.000 28.50684 247 MET D CA 1
ATOM 733 C C . MET D 2 15 ? -13.48551 -36.58214 8.81554 1.000 31.78856 247 MET D C 1
ATOM 734 O O . MET D 2 15 ? -14.54646 -36.78734 9.40550 1.000 32.05892 247 MET D O 1
ATOM 740 N N . GLN E 1 1 ? 18.45206 -26.85284 37.54283 1.000 44.95757 -4 GLN E N 1
ATOM 741 C CA . GLN E 1 1 ? 18.94324 -26.20515 36.33344 1.000 37.90184 -4 GLN E CA 1
ATOM 742 C C . GLN E 1 1 ? 18.24239 -26.71656 35.06923 1.000 33.72037 -4 GLN E C 1
ATOM 743 O O . GLN E 1 1 ? 18.88960 -27.24254 34.16370 1.000 34.54317 -4 GLN E O 1
ATOM 745 N N . PRO E 1 2 ? 16.93320 -26.53464 34.97838 1.000 30.57369 -3 PRO E N 1
ATOM 746 C CA . PRO E 1 2 ? 16.20538 -26.95975 33.78421 1.000 27.97910 -3 PRO E CA 1
ATOM 747 C C . PRO E 1 2 ? 16.29331 -25.92775 32.66476 1.000 26.95569 -3 PRO E C 1
ATOM 748 O O . PRO E 1 2 ? 16.87262 -24.84920 32.80501 1.000 26.28961 -3 PRO E O 1
ATOM 752 N N . HIS E 1 3 ? 15.71694 -26.29894 31.52821 1.000 25.59276 -2 HIS E N 1
ATOM 753 C CA . HIS E 1 3 ? 15.59147 -25.38570 30.40560 1.000 28.42055 -2 HIS E CA 1
ATOM 754 C C . HIS E 1 3 ? 14.61064 -24.25791 30.71871 1.000 26.11450 -2 HIS E C 1
ATOM 755 O O . HIS E 1 3 ? 13.83691 -24.31053 31.68107 1.000 23.52397 -2 HIS E O 1
ATOM 762 N N . MET E 1 4 ? 14.67260 -23.22018 29.88586 1.000 25.01342 -1 MET E N 1
ATOM 763 C CA . MET E 1 4 ? 13.84873 -22.03345 30.06739 1.000 29.89348 -1 MET E CA 1
ATOM 764 C C . MET E 1 4 ? 12.36643 -22.40794 30.03814 1.000 24.11363 -1 MET E C 1
ATOM 765 O O . MET E 1 4 ? 11.95892 -23.24962 29.23483 1.000 23.98317 -1 MET E O 1
ATOM 770 N N . PRO E 1 5 ? 11.53413 -21.79649 30.87898 1.000 23.33064 385 PRO E N 1
ATOM 771 C CA . PRO E 1 5 ? 10.08713 -22.01328 30.75361 1.000 23.49828 385 PRO E CA 1
ATOM 772 C C . PRO E 1 5 ? 9.58615 -21.63172 29.36995 1.000 26.16959 385 PRO E C 1
ATOM 773 O O . PRO E 1 5 ? 10.09636 -20.70794 28.73434 1.000 28.62371 385 PRO E O 1
ATOM 777 N N . GLY E 1 6 ? 8.57516 -22.35290 28.90393 1.000 24.60883 386 GLY E N 1
ATOM 778 C CA . GLY E 1 6 ? 7.92663 -21.99131 27.65420 1.000 27.77737 386 GLY E CA 1
ATOM 779 C C . GLY E 1 6 ? 8.64431 -22.41473 26.38843 1.000 27.12990 386 GLY E C 1
ATOM 780 O O . GLY E 1 6 ? 9.31592 -23.45358 26.35728 1.000 24.73049 386 GLY E O 1
ATOM 781 N N . LEU E 1 7 ? 8.50724 -21.60231 25.33439 1.000 25.56033 387 LEU E N 1
ATOM 782 C CA . LEU E 1 7 ? 8.95963 -21.98086 23.99952 1.000 22.30489 387 LEU E CA 1
ATOM 783 C C . LEU E 1 7 ? 10.47582 -22.18221 23.94744 1.000 21.75513 387 LEU E C 1
ATOM 784 O O . LEU E 1 7 ? 11.22779 -21.58717 24.72694 1.000 22.37187 387 LEU E O 1
ATOM 789 N N . PRO E 1 8 ? 10.96252 -22.98239 23.00670 1.000 21.10553 388 PRO E N 1
ATOM 790 C CA . PRO E 1 8 ? 12.41031 -23.16024 22.88061 1.000 22.54197 388 PRO E CA 1
ATOM 791 C C . PRO E 1 8 ? 13.11160 -21.84660 22.55187 1.000 26.06723 388 PRO E C 1
ATOM 792 O O . PRO E 1 8 ? 12.52150 -20.91586 21.99282 1.000 21.14713 388 PRO E O 1
ATOM 796 N N . SER E 1 9 ? 14.38160 -21.77467 22.93961 1.000 23.26623 389 SER E N 1
ATOM 797 C CA . SER E 1 9 ? 15.13684 -20.53548 22.82632 1.000 24.70471 389 SER E CA 1
ATOM 798 C C . SER E 1 9 ? 15.07731 -19.97833 21.40714 1.000 22.60194 389 SER E C 1
ATOM 799 O O . SER E 1 9 ? 15.22707 -20.71241 20.42631 1.000 20.85715 389 SER E O 1
ATOM 802 N N . GLY E 1 10 ? 14.89836 -18.65365 21.30365 1.000 19.92619 390 GLY E N 1
ATOM 803 C CA . GLY E 1 10 ? 14.83427 -17.97701 20.02027 1.000 20.12941 390 GLY E CA 1
ATOM 804 C C . GLY E 1 10 ? 13.43302 -17.79301 19.46638 1.000 18.95065 390 GLY E C 1
ATOM 805 O O . GLY E 1 10 ? 13.25044 -17.00592 18.52493 1.000 19.02027 390 GLY E O 1
ATOM 806 N N . TRP E 1 11 ? 12.44356 -18.48188 20.02245 1.000 19.12866 391 TRP E N 1
ATOM 807 C CA . TRP E 1 11 ? 11.06643 -18.41453 19.56339 1.000 17.70455 391 TRP E CA 1
ATOM 808 C C . TRP E 1 11 ? 10.25201 -17.45526 20.42320 1.000 23.39359 391 TRP E C 1
ATOM 809 O O . TRP E 1 11 ? 10.49619 -17.30418 21.62715 1.000 22.90317 391 TRP E O 1
ATOM 820 N N . GLU E 1 12 ? 9.24147 -16.84717 19.80615 1.000 17.36137 392 GLU E N 1
ATOM 821 C CA . GLU E 1 12 ? 8.41447 -15.86455 20.48291 1.000 18.08748 392 GLU E CA 1
ATOM 822 C C . GLU E 1 12 ? 6.97702 -16.08097 20.03438 1.000 22.93847 392 GLU E C 1
ATOM 823 O O . GLU E 1 12 ? 6.72063 -16.23827 18.83440 1.000 19.76797 392 GLU E O 1
ATOM 829 N N . GLU E 1 13 ? 6.05282 -16.12905 20.99530 1.000 20.75463 393 GLU E N 1
ATOM 830 C CA . GLU E 1 13 ? 4.62937 -16.16272 20.69022 1.000 24.31600 393 GLU E CA 1
ATOM 831 C C . GLU E 1 13 ? 4.12700 -14.73188 20.53374 1.000 25.80123 393 GLU E C 1
ATOM 832 O O . GLU E 1 13 ? 4.38938 -13.87820 21.38909 1.000 25.78066 393 GLU E O 1
ATOM 838 N N . ARG E 1 14 ? 3.42938 -14.46091 19.43260 1.000 21.72907 394 ARG E N 1
ATOM 839 C CA . ARG E 1 14 ? 2.77596 -13.17467 19.24232 1.000 23.47856 394 ARG E CA 1
ATOM 840 C C . ARG E 1 14 ? 1.31780 -13.40270 18.87384 1.000 28.64068 394 ARG E C 1
ATOM 841 O O . ARG E 1 14 ? 0.88006 -14.53519 18.65606 1.000 25.64932 394 ARG E O 1
ATOM 849 N N . LYS E 1 15 ? 0.55918 -12.31001 18.80713 1.000 27.58494 395 LYS E N 1
ATOM 850 C CA . LYS E 1 15 ? -0.78463 -12.34383 18.26505 1.000 28.95036 395 LYS E CA 1
ATOM 851 C C . LYS E 1 15 ? -0.89548 -11.27142 17.18100 1.000 32.45649 395 LYS E C 1
ATOM 852 O O . LYS E 1 15 ? -0.29246 -10.19535 17.27927 1.000 32.35946 395 LYS E O 1
ATOM 858 N N . ASP E 1 16 ? -1.65088 -11.56416 16.12889 1.000 31.57536 396 ASP E N 1
ATOM 859 C CA . ASP E 1 16 ? -1.81318 -10.57280 15.07303 1.000 37.34411 396 ASP E CA 1
ATOM 860 C C . ASP E 1 16 ? -2.89424 -9.54853 15.43858 1.000 42.10747 396 ASP E C 1
ATOM 861 O O . ASP E 1 16 ? -3.50980 -9.60134 16.50786 1.000 41.54657 396 ASP E O 1
ATOM 866 N N . ALA E 1 17 ? -3.11718 -8.57704 14.54426 1.000 46.88804 397 ALA E N 1
ATOM 86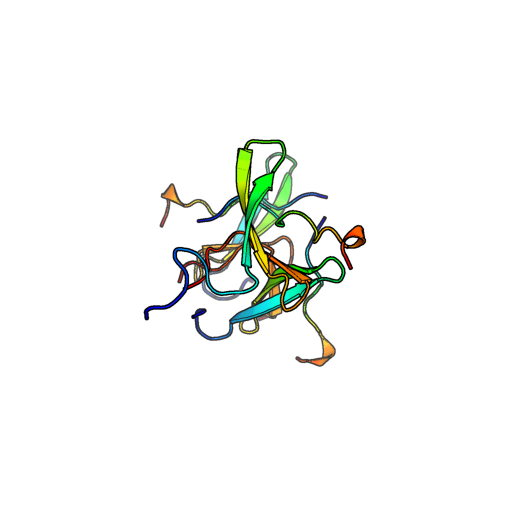7 C CA . ALA E 1 17 ? -4.02060 -7.47076 14.85278 1.000 43.21577 397 ALA E CA 1
ATOM 868 C C . ALA E 1 17 ? -5.44283 -7.92613 15.12110 1.000 49.51325 397 ALA E C 1
ATOM 869 O O . ALA E 1 17 ? -6.23594 -7.16103 15.67398 1.000 49.73046 397 ALA E O 1
ATOM 871 N N . LYS E 1 18 ? -5.78727 -9.13196 14.71509 1.000 46.40499 398 LYS E N 1
ATOM 872 C CA . LYS E 1 18 ? -7.11296 -9.68689 14.88443 1.000 49.47796 398 LYS E CA 1
ATOM 873 C C . LYS E 1 18 ? -7.15729 -10.73725 15.99419 1.000 48.31735 398 LYS E C 1
ATOM 874 O O . LYS E 1 18 ? -8.16564 -11.43608 16.14870 1.000 49.81859 398 LYS E O 1
ATOM 880 N N . GLY E 1 19 ? -6.08035 -10.83685 16.78202 1.000 46.68990 399 GLY E N 1
ATOM 881 C CA . GLY E 1 19 ? -6.01787 -11.65794 17.97388 1.000 39.68108 399 GLY E CA 1
ATOM 882 C C . GLY E 1 19 ? -5.57748 -13.08105 17.73846 1.000 38.82790 399 GLY E C 1
ATOM 883 O O . GLY E 1 19 ? -5.68242 -13.90475 18.65503 1.000 39.26583 399 GLY E O 1
ATOM 884 N N . ARG E 1 20 ? -5.10328 -13.39724 16.53964 1.000 34.98517 400 ARG E N 1
ATOM 885 C CA . ARG E 1 20 ? -4.69618 -14.75029 16.20376 1.000 37.64975 400 ARG E CA 1
ATOM 886 C C . ARG E 1 20 ? -3.26058 -14.98513 16.65024 1.000 34.53364 400 ARG E C 1
ATOM 887 O O . ARG E 1 20 ? -2.37416 -14.16583 16.39147 1.000 29.82296 400 ARG E O 1
ATOM 895 N N . THR E 1 21 ? -3.03478 -16.11557 17.30955 1.000 31.17135 401 THR E N 1
ATOM 896 C CA . THR E 1 21 ? -1.71267 -16.43572 17.82273 1.000 29.20399 401 THR E CA 1
ATOM 897 C C . THR E 1 21 ? -0.84425 -16.99802 16.70687 1.000 27.96616 401 THR E C 1
ATOM 898 O O . THR E 1 21 ? -1.30930 -17.77932 15.87461 1.000 24.21971 401 THR E O 1
ATOM 902 N N . TYR E 1 22 ? 0.41741 -16.58128 16.68337 1.000 23.25031 402 TYR E N 1
ATOM 903 C CA . TYR E 1 22 ? 1.39220 -17.15213 15.76606 1.000 24.03687 402 TYR E CA 1
ATOM 904 C C . TYR E 1 22 ? 2.74000 -17.15607 16.46042 1.000 21.32340 402 TYR E C 1
ATOM 905 O O . TYR E 1 22 ? 2.88173 -16.67673 17.58986 1.000 20.38272 402 TYR E O 1
ATOM 914 N N . TYR E 1 23 ? 3.73121 -17.72260 15.78379 1.000 19.94753 403 TYR E N 1
ATOM 915 C CA . TYR E 1 23 ? 5.01668 -17.98786 16.40307 1.000 17.46297 403 TYR E CA 1
ATOM 916 C C . TYR E 1 23 ? 6.11743 -17.44794 15.50798 1.000 17.70674 403 TYR E C 1
ATOM 917 O O . TYR E 1 23 ? 6.08299 -17.63787 14.28613 1.000 18.37608 403 TYR E O 1
ATOM 926 N N . VAL E 1 24 ? 7.06569 -16.74687 16.11915 1.000 16.98652 404 VAL E N 1
ATOM 927 C CA . VAL E 1 24 ? 8.18661 -16.13607 15.41146 1.000 16.23820 404 VAL E CA 1
ATOM 928 C C . VAL E 1 24 ? 9.43032 -16.89211 15.83931 1.000 17.29096 404 VAL E C 1
ATOM 929 O O . VAL E 1 24 ? 9.73267 -16.97298 17.03692 1.000 17.20566 404 VAL E O 1
ATOM 933 N N . ASN E 1 25 ? 10.14012 -17.45048 14.87238 1.000 14.88181 405 ASN E N 1
ATOM 934 C CA . ASN E 1 25 ? 11.43524 -18.06989 15.10119 1.000 17.16105 405 ASN E CA 1
ATOM 935 C C . ASN E 1 25 ? 12.50152 -17.04352 14.73239 1.000 17.73371 405 ASN E C 1
ATOM 936 O O . ASN E 1 25 ? 12.80919 -16.85906 13.55240 1.000 16.70911 405 ASN E O 1
ATOM 941 N N . HIS E 1 26 ? 13.05670 -16.37692 15.74807 1.000 15.87371 406 HIS E N 1
ATOM 942 C CA . HIS E 1 26 ? 14.12126 -15.39745 15.56032 1.000 17.13456 406 HIS E CA 1
ATOM 943 C C . HIS E 1 26 ? 15.48735 -16.03473 15.27847 1.000 18.02392 406 HIS E C 1
ATOM 944 O O . HIS E 1 26 ? 16.44602 -15.30421 14.97122 1.000 18.63931 406 HIS E O 1
ATOM 951 N N . ASN E 1 27 ? 15.60793 -17.36325 15.38946 1.000 17.53725 407 ASN E N 1
ATOM 952 C CA . ASN E 1 27 ? 16.85934 -18.02917 15.02728 1.000 17.98061 407 ASN E CA 1
ATOM 953 C C . ASN E 1 27 ? 17.08832 -17.98173 13.51707 1.000 20.87837 407 ASN E C 1
ATOM 954 O O . ASN E 1 27 ? 18.23077 -17.81847 13.05825 1.000 20.99918 407 ASN E O 1
ATOM 959 N N . ASN E 1 28 ? 16.02979 -18.17824 12.72705 1.000 18.75114 408 ASN E N 1
ATOM 960 C CA . ASN E 1 28 ? 16.14716 -18.13823 11.26907 1.000 20.19491 408 ASN E CA 1
ATOM 961 C C . ASN E 1 28 ? 15.22054 -17.11106 10.61952 1.000 19.76326 408 ASN E C 1
ATOM 962 O O . ASN E 1 28 ? 15.10983 -17.08572 9.38326 1.000 17.61676 408 ASN E O 1
ATOM 967 N N . ARG E 1 29 ? 14.55572 -16.26875 11.41576 1.000 16.65171 409 ARG E N 1
ATOM 968 C CA . ARG E 1 29 ? 13.74230 -15.15260 10.92136 1.000 20.25380 409 ARG E CA 1
ATOM 969 C C . ARG E 1 29 ? 12.54641 -15.64197 10.09811 1.000 19.57105 409 ARG E C 1
ATOM 970 O O . ARG E 1 29 ? 12.33297 -15.23092 8.95216 1.000 19.28447 409 ARG E O 1
ATOM 978 N N . THR E 1 30 ? 11.75310 -16.52210 10.71165 1.000 18.40568 410 THR E N 1
ATOM 979 C CA . THR E 1 30 ? 10.58520 -17.09546 10.05994 1.000 16.50656 410 THR E CA 1
ATOM 980 C C . THR E 1 30 ? 9.37496 -16.99405 10.97941 1.000 15.73893 410 THR E C 1
ATOM 981 O O . THR E 1 30 ? 9.48831 -16.72169 12.18289 1.000 16.76876 410 THR E O 1
ATOM 985 N N . THR E 1 31 ? 8.20353 -17.23705 10.40032 1.000 15.52315 411 THR E N 1
ATOM 986 C CA . THR E 1 31 ? 6.94512 -17.24210 11.13764 1.000 17.15661 411 THR E CA 1
ATOM 987 C C . THR E 1 31 ? 6.09457 -18.43835 10.72309 1.000 16.58267 411 THR E C 1
ATOM 988 O O . THR E 1 31 ? 6.18821 -18.93549 9.59781 1.000 17.85658 411 THR E O 1
ATOM 992 N N . THR E 1 32 ? 5.22646 -18.85772 11.63205 1.000 16.98171 412 THR E N 1
ATOM 993 C CA . THR E 1 32 ? 4.39144 -20.02976 11.41876 1.000 17.73906 412 THR E CA 1
ATOM 994 C C . THR E 1 32 ? 3.19676 -19.98203 12.35351 1.000 19.26424 412 THR E C 1
ATOM 995 O O . THR E 1 32 ? 3.28462 -19.45577 13.46601 1.000 20.40187 412 THR E O 1
ATOM 999 N N . TRP E 1 33 ? 2.07583 -20.54085 11.88142 1.000 21.50706 413 TRP E N 1
ATOM 1000 C CA . TRP E 1 33 ? 0.91603 -20.75190 12.74357 1.000 20.82547 413 TRP E CA 1
ATOM 1001 C C . TRP E 1 33 ? 1.15021 -21.88279 13.73547 1.000 24.43018 413 TRP E C 1
ATOM 1002 O O . TRP E 1 33 ? 0.45893 -21.94701 14.75678 1.000 24.83428 413 TRP E O 1
ATOM 1013 N N . THR E 1 34 ? 2.10938 -22.77038 13.46384 1.000 21.30583 414 THR E N 1
ATOM 1014 C CA . THR E 1 34 ? 2.24216 -24.03062 14.19058 1.000 25.38440 414 THR E CA 1
ATOM 1015 C C . THR E 1 34 ? 3.16133 -23.87373 15.39463 1.000 23.88891 414 THR E C 1
ATOM 1016 O O . THR E 1 34 ? 4.33562 -23.53633 15.24495 1.000 19.05235 414 THR E O 1
ATOM 1020 N N . ARG E 1 35 ? 2.63791 -24.16391 16.57527 1.000 24.53544 415 ARG E N 1
ATOM 1021 C CA . ARG E 1 35 ? 3.46490 -24.09077 17.77663 1.000 23.98483 415 ARG E CA 1
ATOM 1022 C C . ARG E 1 35 ? 4.55256 -25.16600 17.71627 1.000 26.27887 415 ARG E C 1
ATOM 1023 O O . ARG E 1 35 ? 4.25459 -26.32462 17.40734 1.000 26.97268 415 ARG E O 1
ATOM 1031 N N . PRO E 1 36 ? 5.81297 -24.82684 17.98609 1.000 27.91818 416 PRO E N 1
ATOM 1032 C CA . PRO E 1 36 ? 6.87509 -25.83912 17.88368 1.000 28.78639 416 PRO E CA 1
ATOM 1033 C C . PRO E 1 36 ? 6.76354 -26.90221 18.96712 1.000 39.67308 416 PRO E C 1
ATOM 1034 O O . PRO E 1 36 ? 6.22021 -26.66376 20.04670 1.000 39.38778 416 PRO E O 1
ATOM 1038 N N . ILE E 1 37 ? 7.29332 -28.09156 18.65405 1.000 45.37305 417 ILE E N 1
ATOM 1039 C CA . ILE E 1 37 ? 7.34765 -29.25061 19.56368 1.000 46.83846 417 ILE E CA 1
ATOM 1040 C C . ILE E 1 37 ? 6.19663 -29.30081 20.55323 1.000 44.12700 417 ILE E C 1
ATOM 1041 O O . ILE E 1 37 ? 6.05937 -30.27912 21.28059 1.000 51.75256 417 ILE E O 1
ATOM 1046 N N . MET F 2 1 ? -5.34137 -27.94517 11.30233 1.000 56.14123 233 MET F N 1
ATOM 1047 C CA . MET F 2 1 ? -6.42377 -26.98933 11.50725 1.000 55.12874 233 MET F CA 1
ATOM 1048 C C . MET F 2 1 ? -5.87889 -25.74413 12.18442 1.000 55.15129 233 MET F C 1
ATOM 1049 O O . MET F 2 1 ? -6.02951 -25.55141 13.38810 1.000 55.20403 233 MET F O 1
ATOM 1054 N N . GLU F 2 2 ? -5.22185 -24.90953 11.39561 1.000 55.77725 234 GLU F N 1
ATOM 1055 C CA . GLU F 2 2 ? -4.61617 -23.67283 11.85721 1.000 53.17978 234 GLU F CA 1
ATOM 1056 C C . GLU F 2 2 ? -5.38141 -22.49583 11.25360 1.000 51.46182 234 GLU F C 1
ATOM 1057 O O . GLU F 2 2 ? -6.32512 -22.66926 10.47361 1.000 51.33920 234 GLU F O 1
ATOM 1063 N N . HIS F 2 3 ? -4.97822 -21.28337 11.62349 1.000 43.72315 235 HIS F N 1
ATOM 1064 C CA . HIS F 2 3 ? -5.58290 -20.10409 11.02453 1.000 41.22589 235 HIS F CA 1
ATOM 1065 C C . HIS F 2 3 ? -5.35366 -20.09878 9.51626 1.000 41.28738 235 HIS F C 1
ATOM 1066 O O . HIS F 2 3 ? -4.37675 -20.66098 9.00881 1.000 35.75007 235 HIS F O 1
ATOM 1073 N N . ARG F 2 4 ? -6.27895 -19.46265 8.80029 1.000 42.30265 236 ARG F N 1
ATOM 1074 C CA . ARG F 2 4 ? -6.33640 -19.52735 7.34444 1.000 39.10786 236 ARG F CA 1
ATOM 1075 C C . ARG F 2 4 ? -5.27921 -18.63776 6.69666 1.000 35.43050 236 ARG F C 1
ATOM 1076 O O . ARG F 2 4 ? -4.99424 -17.54112 7.17984 1.000 36.13024 236 ARG F O 1
ATOM 1084 N N . GLY F 2 5 ? -4.71055 -19.10609 5.58172 1.000 27.55917 237 GLY F N 1
ATOM 1085 C CA . GLY F 2 5 ? -3.76626 -18.30190 4.83869 1.000 28.80318 237 GLY F CA 1
ATOM 1086 C C . GLY F 2 5 ? -2.40717 -18.19135 5.50703 1.000 22.51672 237 GLY F C 1
ATOM 1087 O O . GLY F 2 5 ? -2.07814 -18.94652 6.42920 1.000 23.59196 237 GLY F O 1
ATOM 1088 N N . PRO F 2 6 ? -1.59121 -17.24485 5.04513 1.000 22.55589 238 PRO F N 1
ATOM 1089 C CA . PRO F 2 6 ? -0.18813 -17.15990 5.49841 1.000 22.41418 238 PRO F CA 1
ATOM 1090 C C . PRO F 2 6 ? -0.08680 -16.55618 6.88436 1.000 22.12472 238 PRO F C 1
ATOM 1091 O O . PRO F 2 6 ? -0.90318 -15.70210 7.25090 1.000 21.48267 238 PRO F O 1
ATOM 1095 N N . PRO F 2 7 ? 0.91224 -16.93451 7.67335 1.000 20.10238 239 PRO F N 1
ATOM 1096 C CA . PRO F 2 7 ? 1.17936 -16.21200 8.91663 1.000 22.68709 239 PRO F CA 1
ATOM 1097 C C . PRO F 2 7 ? 1.69519 -14.81294 8.60587 1.000 21.83893 239 PRO F C 1
ATOM 1098 O O . PRO F 2 7 ? 2.08208 -14.52914 7.46547 1.000 19.54401 239 PRO F O 1
ATOM 1102 N N . PRO F 2 8 ? 1.69317 -13.90434 9.57531 1.000 22.92875 240 PRO F N 1
ATOM 1103 C CA . PRO F 2 8 ? 2.28324 -12.57943 9.32613 1.000 20.49640 240 PRO F CA 1
ATOM 1104 C C . PRO F 2 8 ? 3.74648 -12.67662 8.91187 1.000 20.76665 240 PRO F C 1
ATOM 1105 O O . PRO F 2 8 ? 4.45128 -13.62828 9.25613 1.000 24.05137 240 PRO F O 1
ATOM 1109 N N . GLU F 2 9 ? 4.20316 -11.69027 8.13717 1.000 19.76474 241 GLU F N 1
ATOM 1110 C CA . GLU F 2 9 ? 5.60616 -11.68353 7.73863 1.000 23.69821 241 GLU F CA 1
ATOM 1111 C C . GLU F 2 9 ? 6.50703 -11.46844 8.95133 1.000 24.10480 241 GLU F C 1
ATOM 1112 O O . GLU F 2 9 ? 6.10782 -10.86554 9.95068 1.000 18.90540 241 GLU F O 1
ATOM 1118 N N . TYR F 2 10 ? 7.73133 -11.97819 8.85737 1.000 22.63337 242 TYR F N 1
ATOM 1119 C CA . TYR F 2 10 ? 8.71273 -11.71543 9.89628 1.000 23.96440 242 TYR F CA 1
ATOM 1120 C C . TYR F 2 10 ? 8.98291 -10.21465 9.95601 1.000 28.73661 242 TYR F C 1
ATOM 1121 O O . TYR F 2 10 ? 9.17965 -9.58633 8.90994 1.000 26.02552 242 TYR F O 1
ATOM 1130 N N . PRO F 2 11 ? 9.01828 -9.62042 11.14245 1.000 29.00862 243 PRO F N 1
ATOM 1131 C CA . PRO F 2 11 ? 9.30598 -8.18083 11.23935 1.000 31.49617 243 PRO F CA 1
ATOM 1132 C C . PRO F 2 11 ? 10.75225 -7.90103 10.85141 1.000 35.62551 243 PRO F C 1
ATOM 1133 O O . PRO F 2 11 ? 11.63327 -7.78938 11.71148 1.000 36.34787 243 PRO F O 1
ATOM 1137 N N . PHE F 2 12 ? 11.01661 -7.79550 9.55069 1.000 42.08208 244 PHE F N 1
ATOM 1138 C CA . PHE F 2 12 ? 12.39923 -7.75365 9.10019 1.000 45.32835 244 PHE F CA 1
ATOM 1139 C C . PHE F 2 12 ? 13.13462 -6.49537 9.53255 1.000 49.48300 244 PHE F C 1
ATOM 1140 O O . PHE F 2 12 ? 14.36359 -6.45619 9.41268 1.000 53.32396 244 PHE F O 1
ATOM 1148 N N . LYS F 2 13 ? 12.44031 -5.48769 10.06080 1.000 45.69939 245 LYS F N 1
ATOM 1149 C CA . LYS F 2 13 ? 13.14016 -4.32757 10.59764 1.000 49.73904 245 LYS F CA 1
ATOM 1150 C C . LYS F 2 13 ? 13.81260 -4.60447 11.94079 1.000 48.24356 245 LYS F C 1
ATOM 1151 O O . LYS F 2 13 ? 14.52907 -3.73156 12.44649 1.000 46.87456 245 LYS F O 1
ATOM 1157 N N . GLY F 2 14 ? 13.59641 -5.78404 12.53197 1.000 46.11142 246 GLY F N 1
ATOM 1158 C CA . GLY F 2 14 ? 14.26745 -6.14952 13.76908 1.000 42.14146 246 GLY F CA 1
ATOM 1159 C C . GLY F 2 14 ? 15.66535 -6.70247 13.57897 1.000 40.66209 246 GLY F C 1
ATOM 1160 O O . GLY F 2 14 ? 16.40369 -6.85447 14.56096 1.000 33.67837 246 GLY F O 1
ATOM 1161 N N . MET F 2 15 ? 16.02988 -7.00076 12.32893 1.000 47.72869 247 MET F N 1
ATOM 1162 C CA . MET F 2 15 ? 17.31162 -7.57299 11.97322 1.000 45.85855 247 MET F CA 1
ATOM 1163 C C . MET F 2 15 ? 18.35275 -6.48436 12.00983 1.000 46.08839 247 MET F C 1
ATOM 1164 O O . MET F 2 15 ? 19.53821 -6.75746 11.96361 1.000 47.69701 247 MET F O 1
#

Foldseek 3Di:
DAPPQKDWDADPVRQIWMARRVVGDIGRDGDDD/DDDDDDPVVVD/DADPQKDWDADPVRQIWIARRVVGDIGRDGDPD/DDDDDDDPPVVD/DDDDPDAHPQKDWDADPVGQIWMARNVVGDIGSDRDD/DDDDDDDDDDPVVVD

Organism: Homo sapiens (NCBI:txid9606)

Sequence (141 aa):
GLPSGWEERKDAKGRTYYVNHNNRTTTWTRPIMGPPPEYPFKGMGLPSGWEERKDAKGRTYYVNHNNRTTTWTRPIMRGPPPEYPFKGMQPHMPGLPSGWEERKDAKGRTYYVNHNNRTTTWTRPIMEHRGPPPEYPFKGM